Protein 4XLT (pdb70)

Structure (mmCIF, N/CA/C/O backbone):
data_4XLT
#
_entry.id   4XLT
#
_cell.length_a   62.945
_cell.length_b   62.945
_cell.length_c   69.486
_cell.angle_alpha   90.00
_cell.angle_beta   90.00
_cell.angle_gamma   120.00
#
_symmetry.space_group_name_H-M   'P 63'
#
loop_
_entity.id
_entity.type
_entity.pdbx_description
1 polymer 'Response regulator receiver protein'
2 water water
#
loop_
_atom_site.group_PDB
_atom_site.id
_atom_site.type_symbol
_atom_site.label_atom_id
_atom_site.label_alt_id
_atom_site.label_comp_id
_atom_site.label_asym_id
_atom_site.label_entity_id
_atom_site.label_seq_id
_atom_site.pdbx_PDB_ins_code
_atom_site.Cartn_x
_atom_site.Cartn_y
_atom_site.Cartn_z
_atom_site.occupancy
_atom_site.B_iso_or_equiv
_atom_site.auth_seq_id
_atom_site.auth_comp_id
_atom_site.auth_asym_id
_atom_site.auth_atom_id
_atom_site.pdbx_PDB_model_num
ATOM 1 N N . ALA A 1 3 ? 20.262 8.156 70.094 1.00 56.53 0 ALA A N 1
ATOM 2 C CA . ALA A 1 3 ? 19.010 8.748 69.639 1.00 54.48 0 ALA A CA 1
ATOM 3 C C . ALA A 1 3 ? 19.078 9.094 68.156 1.00 54.82 0 ALA A C 1
ATOM 4 O O . ALA A 1 3 ? 19.653 10.114 67.773 1.00 59.65 0 ALA A O 1
ATOM 14 N N . ASP A 1 5 ? 17.018 9.363 64.218 1.00 29.17 2 ASP A N 1
ATOM 15 C CA . ASP A 1 5 ? 15.822 9.381 63.393 1.00 28.47 2 ASP A CA 1
ATOM 16 C C . ASP A 1 5 ? 16.057 8.514 62.165 1.00 32.17 2 ASP A C 1
ATOM 17 O O . ASP A 1 5 ? 17.185 8.400 61.683 1.00 29.44 2 ASP A O 1
ATOM 22 N N . PHE A 1 6 ? 14.994 7.896 61.665 1.00 38.23 3 PHE A N 1
ATOM 23 C CA . PHE A 1 6 ? 15.094 7.094 60.456 1.00 24.82 3 PHE A CA 1
ATOM 24 C C . PHE A 1 6 ? 14.143 7.594 59.382 1.00 26.78 3 PHE A C 1
ATOM 25 O O . PHE A 1 6 ? 12.964 7.836 59.634 1.00 25.49 3 PHE A O 1
ATOM 33 N N . ILE A 1 7 ? 14.679 7.755 58.180 1.00 24.26 4 ILE A N 1
ATOM 34 C CA . ILE A 1 7 ? 13.887 8.156 57.032 1.00 21.09 4 ILE A CA 1
ATOM 35 C C . ILE A 1 7 ? 13.968 7.078 55.964 1.00 20.29 4 ILE A C 1
ATOM 36 O O . ILE A 1 7 ? 15.051 6.755 55.480 1.00 20.76 4 ILE A O 1
ATOM 41 N N . ILE A 1 8 ? 12.823 6.507 55.611 1.00 21.55 5 ILE A N 1
ATOM 42 C CA . ILE A 1 8 ? 12.782 5.490 54.571 1.00 21.00 5 ILE A CA 1
ATOM 43 C C . ILE A 1 8 ? 12.168 6.072 53.306 1.00 20.69 5 ILE A C 1
ATOM 44 O O . ILE A 1 8 ? 11.119 6.716 53.353 1.00 21.87 5 ILE A O 1
ATOM 49 N N . VAL A 1 9 ? 12.842 5.856 52.180 1.00 29.15 6 VAL A N 1
ATOM 50 C CA . VAL A 1 9 ? 12.372 6.327 50.882 1.00 19.51 6 VAL A CA 1
ATOM 51 C C . VAL A 1 9 ? 12.236 5.143 49.934 1.00 19.91 6 VAL A C 1
ATOM 52 O O . VAL A 1 9 ? 13.236 4.599 49.466 1.00 34.19 6 VAL A O 1
ATOM 56 N N . ASP A 1 10 ? 10.999 4.742 49.659 1.00 32.23 7 ASP A N 1
ATOM 57 C CA . ASP A 1 10 ? 10.737 3.561 48.840 1.00 29.22 7 ASP A CA 1
ATOM 58 C C . ASP A 1 10 ? 9.426 3.719 48.068 1.00 32.05 7 ASP A C 1
ATOM 59 O O . ASP A 1 10 ? 8.403 4.101 48.637 1.00 25.48 7 ASP A O 1
ATOM 64 N N . ASP A 1 11 ? 9.459 3.424 46.772 1.00 36.15 8 ASP A N 1
ATOM 65 C CA . ASP A 1 11 ? 8.265 3.535 45.938 1.00 48.54 8 ASP A CA 1
ATOM 66 C C . ASP A 1 11 ? 7.305 2.380 46.202 1.00 45.36 8 ASP A C 1
ATOM 67 O O . ASP A 1 11 ? 6.118 2.462 45.879 1.00 38.25 8 ASP A O 1
ATOM 72 N N . SER A 1 12 ? 7.826 1.301 46.781 1.00 42.29 9 SER A N 1
ATOM 73 C CA . SER A 1 12 ? 7.002 0.156 47.149 1.00 34.58 9 SER A CA 1
ATOM 74 C C . SER A 1 12 ? 6.334 0.388 48.497 1.00 31.31 9 SER A C 1
ATOM 75 O O . SER A 1 12 ? 7.000 0.438 49.532 1.00 29.16 9 SER A O 1
ATOM 78 N N . VAL A 1 13 ? 5.013 0.528 48.475 1.00 32.50 10 VAL A N 1
ATOM 79 C CA . VAL A 1 13 ? 4.251 0.820 49.680 1.00 33.80 10 VAL A CA 1
ATOM 80 C C . VAL A 1 13 ? 4.331 -0.338 50.669 1.00 34.39 10 VAL A C 1
ATOM 81 O O . VAL A 1 13 ? 4.436 -0.126 51.877 1.00 34.51 10 VAL A O 1
ATOM 85 N N . PHE A 1 14 ? 4.292 -1.562 50.152 1.00 35.06 11 PHE A N 1
ATOM 86 C CA . PHE A 1 14 ? 4.457 -2.747 50.987 1.00 35.82 11 PHE A CA 1
ATOM 87 C C . PHE A 1 14 ? 5.816 -2.747 51.688 1.00 33.80 11 PHE A C 1
ATOM 88 O O . PHE A 1 14 ? 5.889 -2.902 52.907 1.00 34.49 11 PHE A O 1
ATOM 96 N N . ASP A 1 15 ? 6.886 -2.563 50.918 1.00 31.65 12 ASP A N 1
ATOM 97 C CA . ASP A 1 15 ? 8.232 -2.538 51.488 1.00 39.74 12 ASP A CA 1
ATOM 98 C C . ASP A 1 15 ? 8.397 -1.384 52.472 1.00 39.04 12 ASP A C 1
ATOM 99 O O . ASP A 1 15 ? 9.054 -1.532 53.500 1.00 31.29 12 ASP A O 1
ATOM 104 N N . LEU A 1 16 ? 7.793 -0.242 52.154 1.00 29.10 13 LEU A N 1
ATOM 105 C CA . LEU A 1 16 ? 7.894 0.947 52.993 1.00 28.65 13 LEU A CA 1
ATOM 106 C C . LEU A 1 16 ? 7.368 0.700 54.406 1.00 30.60 13 LEU A C 1
ATOM 107 O O . LEU A 1 16 ? 8.083 0.906 55.387 1.00 30.24 13 LEU A O 1
ATOM 112 N N . PHE A 1 17 ? 6.120 0.252 54.502 1.00 32.98 14 PHE A N 1
ATOM 113 C CA . PHE A 1 17 ? 5.489 0.014 55.796 1.00 35.41 14 PHE A CA 1
ATOM 114 C C . PHE A 1 17 ? 6.094 -1.182 56.525 1.00 36.04 14 PHE A C 1
ATOM 115 O O . PHE A 1 17 ? 6.218 -1.168 57.749 1.00 37.36 14 PHE A O 1
ATOM 123 N N . THR A 1 18 ? 6.471 -2.211 55.770 1.00 35.44 15 THR A N 1
ATOM 124 C CA . THR A 1 18 ? 7.097 -3.394 56.352 1.00 36.23 15 THR A CA 1
ATOM 125 C C . THR A 1 18 ? 8.416 -3.038 57.028 1.00 34.85 15 THR A C 1
ATOM 126 O O . THR A 1 18 ? 8.672 -3.445 58.162 1.00 36.48 15 THR A O 1
ATOM 130 N N A GLN A 1 19 ? 9.244 -2.276 56.322 0.50 32.17 16 GLN A N 1
ATOM 131 N N B GLN A 1 19 ? 9.248 -2.274 56.332 0.50 32.17 16 GLN A N 1
ATOM 132 C CA A GLN A 1 19 ? 10.531 -1.840 56.850 0.50 30.82 16 GLN A CA 1
ATOM 133 C CA B GLN A 1 19 ? 10.541 -1.866 56.871 0.50 30.86 16 GLN A CA 1
ATOM 134 C C A GLN A 1 19 ? 10.341 -0.981 58.092 0.50 31.87 16 GLN A C 1
ATOM 135 C C B GLN A 1 19 ? 10.372 -0.946 58.080 0.50 31.78 16 GLN A C 1
ATOM 136 O O A GLN A 1 19 ? 11.065 -1.127 59.079 0.50 32.62 16 GLN A O 1
ATOM 137 O O B GLN A 1 19 ? 11.142 -1.023 59.039 0.50 32.37 16 GLN A O 1
ATOM 148 N N . GLU A 1 20 ? 9.357 -0.088 58.032 1.00 32.24 17 GLU A N 1
ATOM 149 C CA . GLU A 1 20 ? 9.030 0.781 59.158 1.00 33.62 17 GLU A CA 1
ATOM 150 C C . GLU A 1 20 ? 8.678 -0.050 60.383 1.00 36.76 17 GLU A C 1
ATOM 151 O O . GLU A 1 20 ? 9.115 0.243 61.495 1.00 38.37 17 GLU A O 1
ATOM 157 N N . LYS A 1 21 ? 7.891 -1.096 60.153 1.00 38.39 18 LYS A N 1
ATOM 158 C CA . LYS A 1 21 ? 7.465 -2.015 61.200 1.00 48.59 18 LYS A CA 1
ATOM 159 C C . LYS A 1 21 ? 8.656 -2.679 61.887 1.00 43.01 18 LYS A C 1
ATOM 160 O O . LYS A 1 21 ? 8.730 -2.715 63.114 1.00 49.41 18 LYS A O 1
ATOM 166 N N . LEU A 1 22 ? 9.588 -3.194 61.090 1.00 39.94 19 LEU A N 1
ATOM 167 C CA . LEU A 1 22 ? 10.750 -3.903 61.623 1.00 40.50 19 LEU A CA 1
ATOM 168 C C . LEU A 1 22 ? 11.662 -2.991 62.442 1.00 40.12 19 LEU A C 1
ATOM 169 O O . LEU A 1 22 ? 12.143 -3.380 63.505 1.00 47.13 19 LEU A O 1
ATOM 174 N N . LEU A 1 23 ? 11.899 -1.781 61.942 1.00 37.48 20 LEU A N 1
ATOM 175 C CA . LEU A 1 23 ? 12.744 -0.817 62.640 1.00 44.18 20 LEU A CA 1
ATOM 176 C C . LEU A 1 23 ? 12.141 -0.415 63.984 1.00 40.11 20 LEU A C 1
ATOM 177 O O . LEU A 1 23 ? 12.857 -0.242 64.971 1.00 41.54 20 LEU A O 1
ATOM 182 N N . LEU A 1 24 ? 10.821 -0.267 64.015 1.00 41.46 21 LEU A N 1
ATOM 183 C CA . LEU A 1 24 ? 10.121 0.043 65.255 1.00 53.20 21 LEU A CA 1
ATOM 184 C C . LEU A 1 24 ? 10.108 -1.163 66.186 1.00 53.73 21 LEU A C 1
ATOM 185 O O . LEU A 1 24 ? 10.143 -1.012 67.407 1.00 51.61 21 LEU A O 1
ATOM 190 N N . LYS A 1 25 ? 10.061 -2.358 65.601 1.00 57.75 22 LYS A N 1
ATOM 191 C CA . LYS A 1 25 ? 10.019 -3.598 66.371 1.00 66.15 22 LYS A CA 1
ATOM 192 C C . LYS A 1 25 ? 11.291 -3.784 67.190 1.00 62.68 22 LYS A C 1
ATOM 193 O O . LYS A 1 25 ? 11.261 -4.359 68.279 1.00 66.82 22 LYS A O 1
ATOM 195 N N . SER A 1 26 ? 12.408 -3.299 66.659 1.00 49.94 23 SER A N 1
ATOM 196 C CA . SER A 1 26 ? 13.663 -3.309 67.398 1.00 50.97 23 SER A CA 1
ATOM 197 C C . SER A 1 26 ? 13.820 -2.005 68.172 1.00 62.48 23 SER A C 1
ATOM 198 O O . SER A 1 26 ? 13.084 -1.04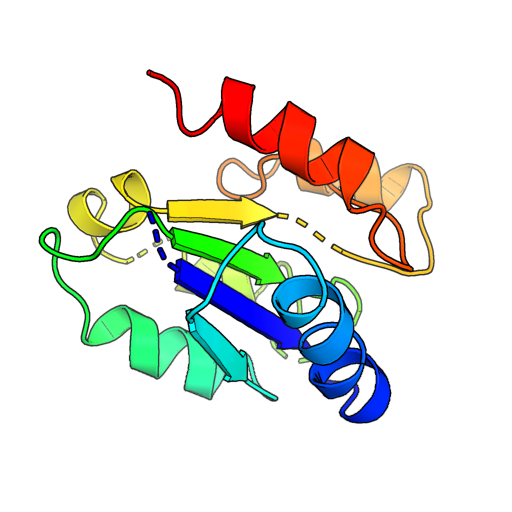4 67.942 1.00 54.87 23 SER A O 1
ATOM 201 N N . GLY A 1 27 ? 14.779 -1.973 69.090 1.00 62.58 24 GLY A N 1
ATOM 202 C CA . GLY A 1 27 ? 15.054 -0.769 69.852 1.00 73.00 24 GLY A CA 1
ATOM 203 C C . GLY A 1 27 ? 16.030 0.138 69.126 1.00 72.17 24 GLY A C 1
ATOM 204 O O . GLY A 1 27 ? 16.698 0.971 69.738 1.00 77.31 24 GLY A O 1
ATOM 205 N N . LEU A 1 28 ? 16.106 -0.025 67.811 1.00 65.59 25 LEU A N 1
ATOM 206 C CA . LEU A 1 28 ? 17.060 0.714 66.999 1.00 60.96 25 LEU A CA 1
ATOM 207 C C . LEU A 1 28 ? 16.647 2.174 66.843 1.00 59.33 25 LEU A C 1
ATOM 208 O O . LEU A 1 28 ? 17.495 3.058 66.716 1.00 61.31 25 LEU A O 1
ATOM 213 N N . THR A 1 29 ? 15.340 2.419 66.854 1.00 58.63 26 THR A N 1
ATOM 214 C CA . THR A 1 29 ? 14.808 3.771 66.722 1.00 40.36 26 THR A CA 1
ATOM 215 C C . THR A 1 29 ? 13.360 3.837 67.184 1.00 42.85 26 THR A C 1
ATOM 216 O O . THR A 1 29 ? 12.690 2.812 67.304 1.00 45.26 26 THR A O 1
ATOM 220 N N . THR A 1 30 ? 12.882 5.049 67.436 1.00 45.88 27 THR A N 1
ATOM 221 C CA . THR A 1 30 ? 11.505 5.254 67.867 1.00 57.54 27 THR A CA 1
ATOM 222 C C . THR A 1 30 ? 10.784 6.236 66.950 1.00 59.68 27 THR A C 1
ATOM 223 O O . THR A 1 30 ? 9.575 6.434 67.064 1.00 64.85 27 THR A O 1
ATOM 227 N N . SER A 1 31 ? 11.532 6.848 66.037 1.00 55.33 28 SER A N 1
ATOM 228 C CA . SER A 1 31 ? 10.957 7.819 65.113 1.00 55.16 28 SER A CA 1
ATOM 229 C C . SER A 1 31 ? 11.274 7.468 63.663 1.00 47.54 28 SER A C 1
ATOM 230 O O . SER A 1 31 ? 12.368 7.746 63.167 1.00 41.82 28 SER A O 1
ATOM 233 N N . VAL A 1 32 ? 10.307 6.857 62.987 1.00 49.48 29 VAL A N 1
ATOM 234 C CA . VAL A 1 32 ? 10.471 6.494 61.586 1.00 41.23 29 VAL A CA 1
ATOM 235 C C . VAL A 1 32 ? 9.576 7.338 60.687 1.00 31.79 29 VAL A C 1
ATOM 236 O O . VAL A 1 32 ? 8.353 7.323 60.815 1.00 38.34 29 VAL A O 1
ATOM 240 N N . ARG A 1 33 ? 10.202 8.075 59.778 1.00 29.26 30 ARG A N 1
ATOM 241 C CA . ARG A 1 33 ? 9.481 8.861 58.790 1.00 28.85 30 ARG A CA 1
ATOM 242 C C . ARG A 1 33 ? 9.518 8.122 57.454 1.00 27.28 30 ARG A C 1
ATOM 243 O O . ARG A 1 33 ? 10.571 7.641 57.039 1.00 31.91 30 ARG A O 1
ATOM 251 N N . THR A 1 34 ? 8.373 8.014 56.787 1.00 28.42 31 THR A N 1
ATOM 252 C CA . THR A 1 34 ? 8.302 7.258 55.537 1.00 36.60 31 THR A CA 1
ATOM 253 C C . THR A 1 34 ? 7.888 8.117 54.348 1.00 27.19 31 THR A C 1
ATOM 254 O O . THR A 1 34 ? 6.948 8.907 54.435 1.00 33.08 31 THR A O 1
ATOM 258 N N . PHE A 1 35 ? 8.589 7.948 53.232 1.00 25.38 32 PHE A N 1
ATOM 259 C CA . PHE A 1 35 ? 8.270 8.686 52.017 1.00 38.72 32 PHE A CA 1
ATOM 260 C C . PHE A 1 35 ? 8.115 7.756 50.822 1.00 25.43 32 PHE A C 1
ATOM 261 O O . PHE A 1 35 ? 8.946 6.877 50.589 1.00 24.10 32 PHE A O 1
ATOM 269 N N . ASN A 1 36 ? 7.046 7.972 50.065 1.00 27.24 33 ASN A N 1
ATOM 270 C CA . ASN A 1 36 ? 6.724 7.147 48.911 1.00 38.35 33 ASN A CA 1
ATOM 271 C C . ASN A 1 36 ? 7.328 7.720 47.631 1.00 37.09 33 ASN A C 1
ATOM 272 O O . ASN A 1 36 ? 7.283 7.091 46.573 1.00 27.61 33 ASN A O 1
ATOM 277 N N . SER A 1 37 ? 7.894 8.919 47.737 1.00 31.66 34 SER A N 1
ATOM 278 C CA . SER A 1 37 ? 8.492 9.591 46.587 1.00 33.51 34 SER A CA 1
ATOM 279 C C . SER A 1 37 ? 9.736 10.386 46.973 1.00 33.87 34 SER A C 1
ATOM 280 O O . SER A 1 37 ? 9.813 10.953 48.065 1.00 32.90 34 SER A O 1
ATOM 283 N N . ALA A 1 38 ? 10.702 10.423 46.061 1.00 28.81 35 ALA A N 1
ATOM 284 C CA . ALA A 1 38 ? 11.935 11.172 46.262 1.00 27.50 35 ALA A CA 1
ATOM 285 C C . ALA A 1 38 ? 11.663 12.660 46.454 1.00 28.82 35 ALA A C 1
ATOM 286 O O . ALA A 1 38 ? 12.322 13.318 47.257 1.00 36.27 35 ALA A O 1
ATOM 288 N N . GLN A 1 39 ? 10.693 13.183 45.712 1.00 30.00 36 GLN A N 1
ATOM 289 C CA . GLN A 1 39 ? 10.333 14.594 45.799 1.00 33.00 36 GLN A CA 1
ATOM 290 C C . GLN A 1 39 ? 9.913 14.972 47.216 1.00 25.10 36 GLN A C 1
ATOM 291 O O . GLN A 1 39 ? 10.436 15.926 47.794 1.00 31.19 36 GLN A O 1
ATOM 297 N N . ALA A 1 40 ? 8.973 14.213 47.771 1.00 28.59 37 ALA A N 1
ATOM 298 C CA . ALA A 1 40 ? 8.487 14.453 49.125 1.00 32.52 37 ALA A CA 1
ATOM 299 C C . ALA A 1 40 ? 9.601 14.279 50.156 1.00 27.16 37 ALA A C 1
ATOM 300 O O . ALA A 1 40 ? 9.650 14.992 51.156 1.00 24.57 37 ALA A O 1
ATOM 302 N N . ALA A 1 41 ? 10.491 13.324 49.908 1.00 22.49 38 ALA A N 1
ATOM 303 C CA . ALA A 1 41 ? 11.652 13.120 50.764 1.00 20.61 38 ALA A CA 1
ATOM 304 C C . ALA A 1 41 ? 12.594 14.323 50.695 1.00 23.05 38 ALA A C 1
ATOM 305 O O . ALA A 1 41 ? 13.058 14.825 51.720 1.00 19.27 38 ALA A O 1
ATOM 307 N N . ILE A 1 42 ? 12.869 14.782 49.479 1.00 19.60 39 ILE A N 1
ATOM 308 C CA . ILE A 1 42 ? 13.743 15.932 49.280 1.00 23.30 39 ILE A CA 1
ATOM 309 C C . ILE A 1 42 ? 13.128 17.194 49.884 1.00 25.94 39 ILE A C 1
ATOM 310 O O . ILE A 1 42 ? 13.821 17.977 50.537 1.00 24.01 39 ILE A O 1
ATOM 315 N N . ASP A 1 43 ? 11.825 17.375 49.671 1.00 28.68 40 ASP A N 1
ATOM 316 C CA . ASP A 1 43 ? 11.096 18.512 50.2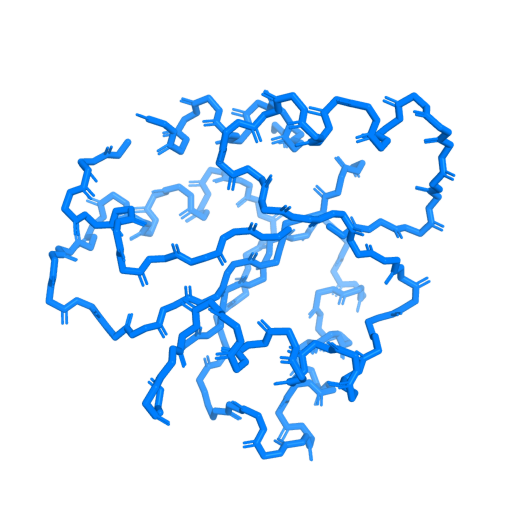30 1.00 28.94 40 ASP A CA 1
ATOM 317 C C . ASP A 1 43 ? 11.237 18.586 51.747 1.00 25.92 40 ASP A C 1
ATOM 318 O O . ASP A 1 43 ? 11.481 19.656 52.300 1.00 25.34 40 ASP A O 1
ATOM 323 N N . HIS A 1 44 ? 11.079 17.447 52.414 1.00 23.68 41 HIS A N 1
ATOM 324 C CA . HIS A 1 44 ? 11.227 17.394 53.864 1.00 23.95 41 HIS A CA 1
ATOM 325 C C . HIS A 1 44 ? 12.645 17.755 54.302 1.00 31.28 41 HIS A C 1
ATOM 326 O O . HIS A 1 44 ? 12.837 18.471 55.287 1.00 35.84 41 HIS A O 1
ATOM 333 N N . LEU A 1 45 ? 13.636 17.263 53.567 1.00 28.73 42 LEU A N 1
ATOM 334 C CA . LEU A 1 45 ? 15.032 17.527 53.902 1.00 27.81 42 LEU A CA 1
ATOM 335 C C . LEU A 1 45 ? 15.396 19.000 53.714 1.00 18.76 42 LEU A C 1
ATOM 336 O O . LEU A 1 45 ? 16.203 19.546 54.460 1.00 19.16 42 LEU A O 1
ATOM 341 N N . ARG A 1 46 ? 14.788 19.646 52.725 1.00 19.69 43 ARG A N 1
ATOM 342 C CA . ARG A 1 46 ? 15.083 21.047 52.441 1.00 22.66 43 ARG A CA 1
ATOM 343 C C . ARG A 1 46 ? 14.569 21.979 53.534 1.00 21.97 43 ARG A C 1
ATOM 344 O O . ARG A 1 46 ? 14.961 23.145 53.596 1.00 36.01 43 ARG A O 1
ATOM 352 N N . SER A 1 47 ? 13.695 21.468 54.394 1.00 23.09 44 SER A N 1
ATOM 353 C CA . SER A 1 47 ? 13.149 22.272 55.480 1.00 29.06 44 SER A CA 1
ATOM 354 C C . SER A 1 47 ? 13.913 22.048 56.784 1.00 24.62 44 SER A C 1
ATOM 355 O O . SER A 1 47 ? 13.608 22.663 57.805 1.00 26.43 44 SER A O 1
ATOM 358 N N . GLN A 1 48 ? 14.914 21.172 56.744 1.00 22.50 45 GLN A N 1
ATOM 359 C CA . GLN A 1 48 ? 15.687 20.847 57.938 1.00 22.29 45 GLN A CA 1
ATOM 360 C C . GLN A 1 48 ? 16.918 21.736 58.076 1.00 21.54 45 GLN A C 1
ATOM 361 O O . GLN A 1 48 ? 17.440 22.251 57.089 1.00 27.16 45 GLN A O 1
ATOM 367 N N . GLY A 1 49 ? 17.374 21.909 59.312 1.00 22.44 46 GLY A N 1
ATOM 368 C CA . GLY A 1 49 ? 18.591 22.647 59.588 1.00 21.97 46 GLY A CA 1
ATOM 369 C C . GLY A 1 49 ? 19.651 21.722 60.152 1.00 31.01 46 GLY A C 1
ATOM 370 O O . GLY A 1 49 ? 19.483 20.504 60.153 1.00 33.84 46 GLY A O 1
ATOM 371 N N . ALA A 1 50 ? 20.743 22.299 60.640 1.00 31.10 47 ALA A N 1
ATOM 372 C CA . ALA A 1 50 ? 21.824 21.514 61.226 1.00 29.30 47 ALA A CA 1
ATOM 373 C C . ALA A 1 50 ? 21.517 21.135 62.672 1.00 28.31 47 ALA A C 1
ATOM 374 O O . ALA A 1 50 ? 22.375 20.605 63.378 1.00 28.89 47 ALA A O 1
ATOM 376 N N . ASP A 1 51 ? 20.292 21.411 63.108 1.00 27.45 48 ASP A N 1
ATOM 377 C CA . ASP A 1 51 ? 19.878 21.113 64.474 1.00 31.84 48 ASP A CA 1
ATOM 378 C C . ASP A 1 51 ? 19.140 19.779 64.558 1.00 32.23 48 ASP A C 1
ATOM 379 O O . ASP A 1 51 ? 18.668 19.390 65.626 1.00 39.23 48 ASP A O 1
ATOM 384 N N . ILE A 1 52 ? 19.044 19.083 63.430 1.00 30.91 49 ILE A N 1
ATOM 385 C CA . ILE A 1 52 ? 18.348 17.802 63.384 1.00 29.49 49 ILE A CA 1
ATOM 386 C C . ILE A 1 52 ? 19.171 16.705 64.052 1.00 29.69 49 ILE A C 1
ATOM 387 O O . ILE A 1 52 ? 20.402 16.757 64.042 1.00 28.43 49 ILE A O 1
ATOM 392 N N . PRO A 1 53 ? 18.489 15.712 64.648 1.00 35.38 50 PRO A N 1
ATOM 393 C CA . PRO A 1 53 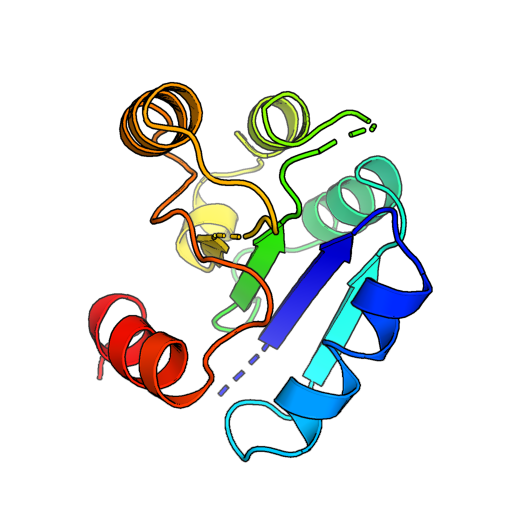? 19.162 14.568 65.275 1.00 28.56 50 PRO A CA 1
ATOM 394 C C . PRO A 1 53 ? 19.967 13.744 64.279 1.00 33.56 50 PRO A C 1
ATOM 395 O O . PRO A 1 53 ? 19.831 13.936 63.069 1.00 23.76 50 PRO A O 1
ATOM 399 N N . ASP A 1 54 ? 20.801 12.843 64.794 1.00 27.19 51 ASP A N 1
ATOM 400 C CA . ASP A 1 54 ? 21.467 11.849 63.964 1.00 23.76 51 ASP A CA 1
ATOM 401 C C . ASP A 1 54 ? 20.423 11.121 63.135 1.00 25.33 51 ASP A C 1
ATOM 402 O O . ASP A 1 54 ? 19.532 10.473 63.678 1.00 27.65 51 ASP A O 1
ATOM 407 N N . THR A 1 55 ? 20.524 11.243 61.817 1.00 25.19 52 THR A N 1
ATOM 408 C CA . THR A 1 55 ? 19.487 10.730 60.936 1.00 12.24 52 THR A CA 1
ATOM 409 C C . THR A 1 55 ? 20.022 9.694 59.956 1.00 20.20 52 THR A C 1
ATOM 410 O O . THR A 1 55 ? 21.021 9.920 59.275 1.00 18.13 52 THR A O 1
ATOM 414 N N . VAL A 1 56 ? 19.349 8.551 59.900 1.00 22.64 53 VAL A N 1
ATOM 415 C CA . VAL A 1 56 ? 19.661 7.520 58.925 1.00 19.18 53 VAL A CA 1
ATOM 416 C C . VAL A 1 56 ? 18.618 7.533 57.808 1.00 13.77 53 VAL A C 1
ATOM 417 O O . VAL A 1 56 ? 17.418 7.531 58.073 1.00 16.60 53 VAL A O 1
ATOM 421 N N . ILE A 1 57 ? 19.078 7.556 56.562 1.00 14.13 54 ILE A N 1
ATOM 422 C CA . ILE A 1 57 ? 18.173 7.50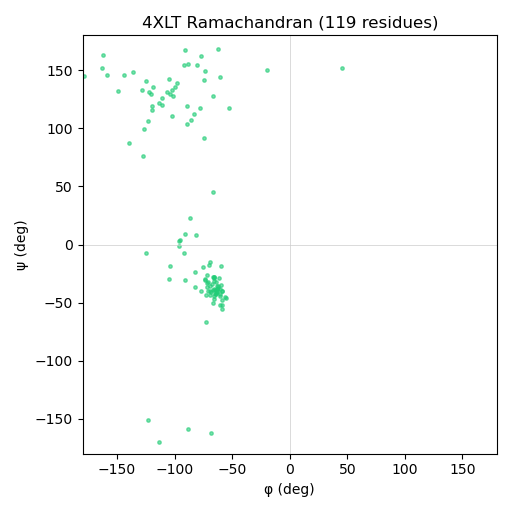5 55.422 1.00 17.37 54 ILE A CA 1
ATOM 423 C C . ILE A 1 57 ? 18.343 6.205 54.643 1.00 20.44 54 ILE A C 1
ATOM 424 O O . ILE A 1 57 ? 19.432 5.896 54.161 1.00 16.12 54 ILE A O 1
ATOM 429 N N . LEU A 1 58 ? 17.257 5.447 54.530 1.00 15.57 55 LEU A N 1
ATOM 430 C CA . LEU A 1 58 ? 17.254 4.218 53.748 1.00 17.19 55 LEU A CA 1
ATOM 431 C C . LEU A 1 58 ? 16.580 4.469 52.406 1.00 19.60 55 LEU A C 1
ATOM 432 O O . LEU A 1 58 ? 15.373 4.695 52.333 1.00 21.67 55 LEU A O 1
ATOM 437 N N . LEU A 1 59 ? 17.376 4.436 51.346 1.00 19.86 56 LEU A N 1
ATOM 438 C CA . LEU A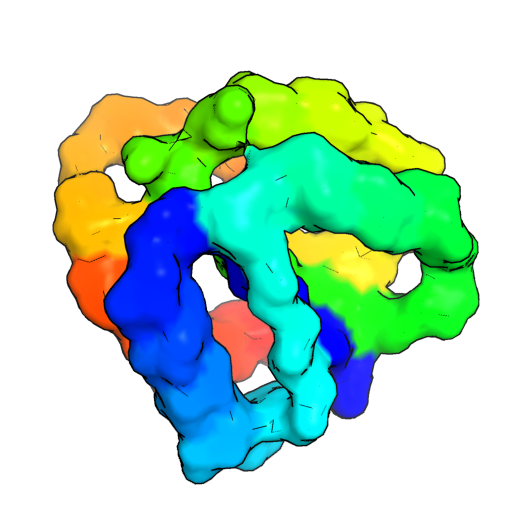 1 59 ? 16.901 4.787 50.018 1.00 22.70 56 LEU A CA 1
ATOM 439 C C . LEU A 1 59 ? 16.853 3.566 49.107 1.00 25.64 56 LEU A C 1
ATOM 440 O O . LEU A 1 59 ? 17.846 2.854 48.958 1.00 24.89 56 LEU A O 1
ATOM 445 N N . ASP A 1 60 ? 15.696 3.317 48.502 1.00 29.42 57 ASP A N 1
ATOM 446 C CA . ASP A 1 60 ? 15.562 2.179 47.603 1.00 33.05 57 ASP A CA 1
ATOM 447 C C . ASP A 1 60 ? 16.253 2.454 46.273 1.00 38.49 57 ASP A C 1
ATOM 448 O O . ASP A 1 60 ? 16.210 3.570 45.756 1.00 44.57 57 ASP A O 1
ATOM 453 N N . LEU A 1 61 ? 16.890 1.423 45.727 1.00 39.58 58 LEU A N 1
ATOM 454 C CA . LEU A 1 61 ? 17.632 1.538 44.476 1.00 45.21 58 LEU A CA 1
ATOM 455 C C . LEU A 1 61 ? 16.719 1.663 43.253 1.00 52.60 58 LEU A C 1
ATOM 456 O O . LEU A 1 61 ? 16.692 2.702 42.594 1.00 50.86 58 LEU A O 1
ATOM 461 N N . GLN A 1 62 ? 15.979 0.601 42.947 1.00 59.91 59 GLN A N 1
ATOM 462 C CA . GLN A 1 62 ? 15.087 0.603 41.788 1.00 70.64 59 GLN A CA 1
ATOM 463 C C . GLN A 1 62 ? 13.838 1.437 42.050 1.00 73.59 59 GLN A C 1
ATOM 464 O O . GLN A 1 62 ? 12.784 0.904 42.402 1.00 67.29 59 GLN A O 1
ATOM 478 N N . ILE A 1 66 ? 11.873 9.999 40.532 1.00 82.61 63 ILE A N 1
ATOM 479 C CA . ILE A 1 66 ? 13.319 9.848 40.426 1.00 76.67 63 ILE A CA 1
ATOM 480 C C . ILE A 1 66 ? 13.788 8.573 41.120 1.00 77.09 63 ILE A C 1
ATOM 481 O O . ILE A 1 66 ? 13.176 8.123 42.088 1.00 63.75 63 ILE A O 1
ATOM 483 N N . ASN A 1 67 ? 14.874 7.995 40.614 1.00 91.92 64 ASN A N 1
ATOM 484 C CA . ASN A 1 67 ? 15.447 6.783 41.194 1.00 90.13 64 ASN A CA 1
ATOM 485 C C . ASN A 1 67 ? 16.451 7.103 42.299 1.00 82.93 64 ASN A C 1
ATOM 486 O O . ASN A 1 67 ? 16.424 8.189 42.878 1.00 84.89 64 ASN A O 1
ATOM 488 N N . GLY A 1 68 ? 17.336 6.154 42.584 1.00 84.18 65 GLY A N 1
ATOM 489 C CA . GLY A 1 68 ? 18.328 6.328 43.631 1.00 76.17 65 GLY A CA 1
ATOM 490 C C . GLY A 1 68 ? 19.439 7.297 43.268 1.00 81.66 65 GLY A C 1
ATOM 491 O O . GLY A 1 68 ? 19.839 8.131 44.083 1.00 53.39 65 GLY A O 1
ATOM 492 N N . PHE A 1 69 ? 19.938 7.192 42.041 1.00 115.58 66 PHE A N 1
ATOM 493 C CA . PHE A 1 69 ? 21.063 8.014 41.605 1.00 117.10 66 PHE A CA 1
ATOM 494 C C . PHE A 1 69 ? 20.599 9.320 40.965 1.00 108.89 66 PHE A C 1
ATOM 495 O O . PHE A 1 69 ? 21.397 10.059 40.387 1.00 114.66 66 PHE A O 1
ATOM 503 N N . GLU A 1 70 ? 19.302 9.592 41.066 1.00 88.15 67 GLU A N 1
ATOM 504 C CA . GLU A 1 70 ? 18.774 10.916 40.766 1.00 64.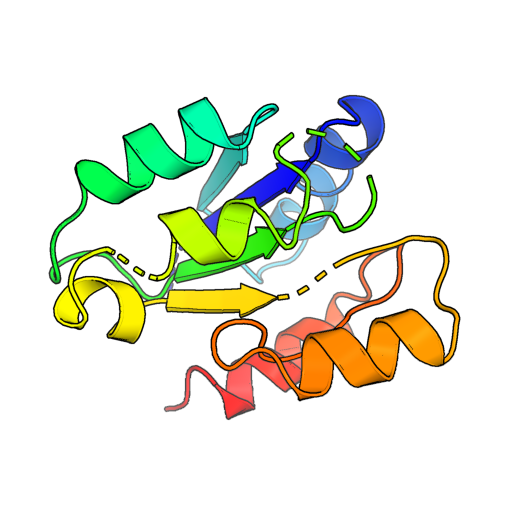70 67 GLU A CA 1
ATOM 505 C C . GLU A 1 70 ? 18.444 11.608 42.081 1.00 47.01 67 GLU A C 1
ATOM 506 O O . GLU A 1 70 ? 18.517 12.832 42.191 1.00 46.28 67 GLU A O 1
ATOM 512 N N . PHE A 1 71 ? 18.085 10.807 43.080 1.00 40.21 68 PHE A N 1
ATOM 513 C CA . PHE A 1 71 ? 17.822 11.319 44.418 1.00 33.29 68 PHE A CA 1
ATOM 514 C C . PHE A 1 71 ? 19.086 11.919 45.020 1.00 29.85 68 PHE A C 1
ATOM 515 O O . PHE A 1 71 ? 19.038 12.964 45.666 1.00 24.02 68 PHE A O 1
ATOM 523 N N . THR A 1 72 ? 20.214 11.246 44.813 1.00 32.97 69 THR A N 1
ATOM 524 C CA . THR A 1 72 ? 21.483 11.693 45.374 1.00 34.88 69 THR A CA 1
ATOM 525 C C . THR A 1 72 ? 21.927 13.017 44.770 1.00 23.31 69 THR A C 1
ATOM 526 O O . THR A 1 72 ? 22.615 13.801 45.421 1.00 26.47 69 THR A O 1
ATOM 530 N N . GLU A 1 73 ? 21.531 13.264 43.526 1.00 26.96 70 GLU A N 1
ATOM 531 C CA . GLU A 1 73 ? 21.873 14.515 42.862 1.00 30.33 70 GLU A CA 1
ATOM 532 C C . GLU A 1 73 ? 21.183 15.686 43.551 1.00 31.11 70 GLU A C 1
ATOM 533 O O . GLU A 1 73 ? 21.798 16.725 43.791 1.00 33.88 70 GLU A O 1
ATOM 539 N N . HIS A 1 74 ? 19.905 15.508 43.869 1.00 23.75 71 HIS A N 1
ATOM 540 C CA . HIS A 1 74 ? 19.166 16.510 44.626 1.00 20.96 71 HIS A CA 1
ATOM 541 C C . HIS A 1 74 ? 19.636 16.553 46.072 1.00 17.15 71 HIS A C 1
ATOM 542 O O . HIS A 1 74 ? 19.634 17.609 46.700 1.00 24.59 71 HIS A O 1
ATOM 549 N N . TYR A 1 75 ? 20.044 15.398 46.590 1.00 16.17 72 TYR A N 1
ATOM 550 C CA . TYR A 1 75 ? 20.553 15.299 47.951 1.00 13.68 72 TYR A CA 1
ATOM 551 C C . TYR A 1 75 ? 21.869 16.062 48.104 1.00 21.19 72 TYR A C 1
ATOM 552 O O . TYR A 1 75 ? 22.111 16.702 49.129 1.00 12.64 72 TYR A O 1
ATOM 561 N N . GLY A 1 76 ? 22.713 15.995 47.078 1.00 16.12 73 GLY A N 1
ATOM 562 C CA . GLY A 1 76 ? 23.992 16.681 47.090 1.00 17.38 73 GLY A CA 1
ATOM 563 C C . GLY A 1 76 ? 23.843 18.191 47.071 1.00 24.22 73 GLY A C 1
ATOM 564 O O . GLY A 1 76 ? 24.803 18.920 47.324 1.00 19.32 73 GLY A O 1
ATOM 573 N N . LEU A 1 78 ? 21.655 19.768 49.045 1.00 14.67 75 LEU A N 1
ATOM 574 C CA . LEU A 1 78 ? 21.412 20.176 50.426 1.00 24.89 75 LEU A CA 1
ATOM 575 C C . LEU A 1 78 ? 22.674 20.783 51.035 1.00 19.79 75 LEU A C 1
ATOM 576 O O . LEU A 1 78 ? 23.783 20.442 50.626 1.00 23.79 75 LEU A O 1
ATOM 581 N N . PRO A 1 79 ? 22.509 21.696 52.006 1.00 13.62 76 PRO A N 1
ATOM 582 C CA . PRO A 1 79 ? 23.673 22.300 52.664 1.00 14.61 76 PRO A CA 1
ATOM 583 C C . PRO A 1 79 ? 24.520 21.243 53.353 1.00 12.96 76 PRO A C 1
ATOM 584 O O . PRO A 1 79 ? 23.972 20.280 53.882 1.00 23.21 76 PRO A O 1
ATOM 588 N N . GLU A 1 80 ? 25.837 21.415 53.338 1.00 17.48 77 GLU A N 1
ATOM 589 C CA . GLU A 1 80 ? 26.741 20.429 53.915 1.00 15.59 77 GLU A CA 1
ATOM 590 C C . GLU A 1 80 ? 26.495 20.247 55.414 1.00 23.12 77 GLU A C 1
ATOM 591 O O . GLU A 1 80 ? 26.709 19.165 55.961 1.00 24.69 77 GLU A O 1
ATOM 597 N N . ALA A 1 81 ? 26.024 21.302 56.068 1.00 17.57 78 ALA A N 1
ATOM 598 C CA . ALA A 1 81 ? 25.779 21.265 57.503 1.00 18.37 78 ALA A CA 1
ATOM 599 C C . ALA A 1 81 ? 24.656 20.299 57.883 1.00 21.90 78 ALA A C 1
ATOM 600 O O . ALA A 1 81 ? 24.646 19.766 58.993 1.00 27.01 78 ALA A O 1
ATOM 602 N N . VAL A 1 82 ? 23.711 20.067 56.977 1.00 17.26 79 VAL A N 1
ATOM 603 C CA . VAL A 1 82 ? 22.635 19.130 57.276 1.00 16.91 79 VAL A CA 1
ATOM 604 C C . VAL A 1 82 ? 23.022 17.718 56.822 1.00 14.67 79 VAL A C 1
ATOM 605 O O . VAL A 1 82 ? 22.628 16.732 57.443 1.00 23.97 79 VAL A O 1
ATOM 609 N N . ARG A 1 83 ? 23.825 17.628 55.765 1.00 16.02 80 ARG A N 1
ATOM 610 C CA . ARG A 1 83 ? 24.310 16.339 55.277 1.00 12.17 80 ARG A CA 1
ATOM 611 C C . ARG A 1 83 ? 25.245 15.682 56.285 1.00 11.37 80 ARG A C 1
ATOM 612 O O . ARG A 1 83 ? 25.340 14.459 56.346 1.00 21.30 80 ARG A O 1
ATOM 620 N N . ALA A 1 84 ? 25.925 16.502 57.080 1.00 12.21 81 ALA A N 1
ATOM 621 C CA . ALA A 1 84 ? 26.858 16.002 58.083 1.00 12.37 81 ALA A CA 1
ATOM 622 C C . ALA A 1 84 ? 26.131 15.304 59.233 1.00 16.80 81 ALA A C 1
ATOM 623 O O . ALA A 1 84 ? 26.738 14.548 59.992 1.00 24.33 81 ALA A O 1
ATOM 625 N N . ARG A 1 85 ? 24.832 15.562 59.352 1.00 13.64 82 ARG A N 1
ATOM 626 C CA . ARG A 1 85 ? 24.014 14.973 60.409 1.00 17.82 82 ARG A CA 1
ATOM 627 C C . ARG A 1 85 ? 23.314 13.716 59.912 1.00 27.05 82 ARG A C 1
ATOM 628 O O . ARG A 1 85 ? 22.518 13.107 60.630 1.00 21.00 82 ARG A O 1
ATOM 636 N N . ILE A 1 86 ? 23.618 13.336 58.675 1.00 12.31 83 ILE A N 1
ATOM 637 C CA . ILE A 1 86 ? 22.906 12.259 58.003 1.00 11.86 83 ILE A CA 1
ATOM 638 C C . ILE A 1 86 ? 23.858 11.173 57.503 1.00 12.96 83 ILE A C 1
ATOM 639 O O . ILE A 1 86 ? 24.964 11.465 57.047 1.00 17.00 83 ILE A O 1
ATOM 644 N N . ARG A 1 87 ? 23.428 9.920 57.626 1.00 14.47 84 ARG A N 1
ATOM 645 C CA . ARG A 1 87 ? 24.109 8.793 57.000 1.00 10.92 84 ARG A CA 1
ATOM 646 C C . ARG A 1 87 ? 23.144 8.111 56.037 1.00 11.18 84 ARG A C 1
ATOM 647 O O . ARG A 1 87 ? 22.121 7.568 56.453 1.00 18.43 84 ARG A O 1
ATOM 655 N N . LEU A 1 88 ? 23.472 8.148 54.750 1.00 18.27 85 LEU A N 1
ATOM 656 C CA . LEU A 1 88 ? 22.575 7.667 53.704 1.00 14.76 85 LEU A CA 1
ATOM 657 C C . LEU A 1 88 ? 22.974 6.276 53.203 1.00 19.92 85 LEU A C 1
ATOM 658 O O . LEU A 1 88 ? 24.129 6.039 52.845 1.00 12.72 85 LEU A O 1
ATOM 663 N N . PHE A 1 89 ? 22.013 5.357 53.189 1.00 26.16 86 PHE A N 1
ATOM 664 C CA . PHE A 1 89 ? 22.264 3.992 52.735 1.00 14.98 86 PHE A CA 1
ATOM 665 C C . PHE A 1 89 ? 21.329 3.603 51.599 1.00 20.56 86 PHE A C 1
ATOM 666 O O . PHE A 1 89 ? 20.157 3.980 51.583 1.00 17.72 86 PHE A O 1
ATOM 682 N N . ILE A 1 91 ? 19.295 0.669 49.590 1.00 24.50 88 ILE A N 1
ATOM 683 C CA . ILE A 1 91 ? 18.744 -0.662 49.828 1.00 27.15 88 ILE A CA 1
ATOM 684 C C . ILE A 1 91 ? 18.105 -1.221 48.563 1.00 39.84 88 ILE A C 1
ATOM 685 O O . ILE A 1 91 ? 17.525 -0.479 47.769 1.00 39.54 88 ILE A O 1
ATOM 690 N N . SER A 1 92 ? 18.222 -2.531 48.376 1.00 44.73 89 SER A N 1
ATOM 691 C CA . SER A 1 92 ? 17.682 -3.176 47.184 1.00 57.01 89 SER A CA 1
ATOM 692 C C . SER A 1 92 ? 17.546 -4.685 47.357 1.00 63.81 89 SER A C 1
ATOM 693 O O . SER A 1 92 ? 18.293 -5.304 48.118 1.00 54.27 89 SER A O 1
ATOM 696 N N . SER A 1 93 ? 16.587 -5.268 46.643 1.00 73.62 90 SER A N 1
ATOM 697 C CA . SER A 1 93 ? 16.390 -6.713 46.646 1.00 87.00 90 SER A CA 1
ATOM 698 C C . SER A 1 93 ? 17.358 -7.390 45.681 1.00 90.87 90 SER A C 1
ATOM 699 O O . SER A 1 93 ? 17.858 -8.482 45.952 1.00 91.02 90 SER A O 1
ATOM 702 N N . THR A 1 94 ? 17.613 -6.734 44.553 1.00 93.74 91 THR A N 1
ATOM 703 C CA . THR A 1 94 ? 18.567 -7.232 43.568 1.00 96.37 91 THR A CA 1
ATOM 704 C C . THR A 1 94 ? 19.903 -6.512 43.718 1.00 87.43 91 THR A C 1
ATOM 705 O O . THR A 1 94 ? 19.944 -5.291 43.868 1.00 83.99 91 THR A O 1
ATOM 709 N N . VAL A 1 95 ? 20.995 -7.268 43.674 1.00 89.21 92 VAL A N 1
ATOM 710 C CA . VAL A 1 95 ? 22.321 -6.690 43.867 1.00 87.38 92 VAL A CA 1
ATOM 711 C C . VAL A 1 95 ? 23.364 -7.283 42.922 1.00 93.64 92 VAL A C 1
ATOM 712 O O . VAL A 1 95 ? 24.055 -8.244 43.266 1.00 88.65 92 VAL A O 1
ATOM 714 N N . ASP A 1 96 ? 23.470 -6.701 41.730 1.00 97.18 93 ASP A N 1
ATOM 715 C CA . ASP A 1 96 ? 24.515 -7.071 40.781 1.00 100.30 93 ASP A CA 1
ATOM 716 C C . ASP A 1 96 ? 25.758 -6.230 41.045 1.00 96.89 93 ASP A C 1
ATOM 717 O O . ASP A 1 96 ? 25.661 -5.127 41.582 1.00 93.64 93 ASP A O 1
ATOM 719 N N . ILE A 1 97 ? 26.921 -6.747 40.657 1.00 97.24 94 ILE A N 1
ATOM 720 C CA . ILE A 1 97 ? 28.196 -6.091 40.948 1.00 89.97 94 ILE A CA 1
ATOM 721 C C . ILE A 1 97 ? 28.298 -4.684 40.357 1.00 87.87 94 ILE A C 1
ATOM 722 O O . ILE A 1 97 ? 29.133 -3.886 40.783 1.00 87.41 94 ILE A O 1
ATOM 724 N N . SER A 1 98 ? 27.449 -4.385 39.378 1.00 88.89 95 SER A N 1
ATOM 725 C CA . SER A 1 98 ? 27.416 -3.062 38.765 1.00 82.78 95 SER A CA 1
ATOM 726 C C . SER A 1 98 ? 26.814 -2.029 39.717 1.00 81.20 95 SER A C 1
ATOM 727 O O . SER A 1 98 ? 27.251 -0.876 39.763 1.00 75.78 95 SER A O 1
ATOM 730 N N . ASP A 1 99 ? 25.808 -2.452 40.477 1.00 78.85 96 ASP A N 1
ATOM 731 C CA . ASP A 1 99 ? 25.163 -1.579 41.450 1.00 66.88 96 ASP A CA 1
ATOM 732 C C . ASP A 1 99 ? 26.116 -1.255 42.594 1.00 53.37 96 ASP A C 1
ATOM 733 O O . ASP A 1 99 ? 26.174 -0.118 43.067 1.00 46.64 96 ASP A O 1
ATOM 738 N N . ILE A 1 100 ? 26.860 -2.268 43.028 1.00 51.14 97 ILE A N 1
ATOM 739 C CA . ILE A 1 100 ? 27.826 -2.123 44.112 1.00 50.68 97 ILE A CA 1
ATOM 740 C C . ILE A 1 100 ? 28.901 -1.095 43.757 1.00 52.91 97 ILE A C 1
ATOM 741 O O . ILE A 1 100 ? 29.252 -0.243 44.575 1.00 49.59 97 ILE A O 1
ATOM 746 N N . GLU A 1 101 ? 29.404 -1.171 42.528 1.00 54.37 98 GLU A N 1
ATOM 747 C CA . GLU A 1 101 ? 30.453 -0.266 42.067 1.00 52.08 98 GLU A CA 1
ATOM 748 C C . GLU A 1 101 ? 29.979 1.187 42.043 1.00 46.36 98 GLU A C 1
ATOM 749 O O . GLU A 1 101 ? 30.722 2.097 42.417 1.00 40.52 98 GLU A O 1
ATOM 751 N N . GLN A 1 102 ? 28.741 1.396 41.609 1.00 46.02 99 GLN A N 1
ATOM 752 C CA . GLN A 1 102 ? 28.183 2.740 41.507 1.00 47.98 99 GLN A CA 1
ATOM 753 C C . GLN A 1 102 ? 27.948 3.357 42.881 1.00 38.27 99 GLN A C 1
ATOM 754 O O . GLN A 1 102 ? 28.241 4.533 43.103 1.00 33.94 99 GLN A O 1
ATOM 760 N N . ALA A 1 103 ? 27.407 2.556 43.794 1.00 34.31 100 ALA A N 1
ATOM 761 C CA . ALA A 1 103 ? 27.187 2.991 45.166 1.00 28.89 100 ALA A CA 1
ATOM 762 C C . ALA A 1 103 ? 28.513 3.360 45.814 1.00 30.87 100 ALA A C 1
A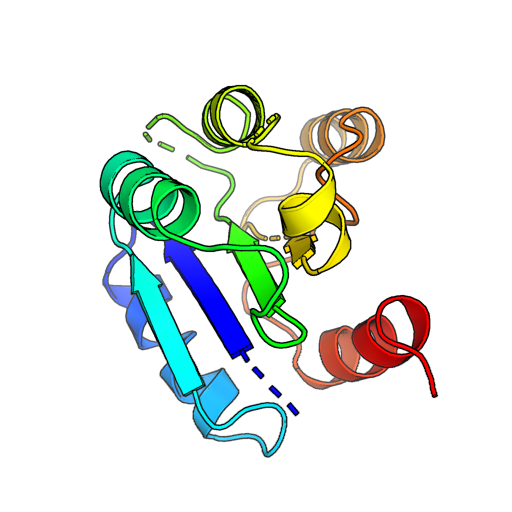TOM 763 O O . ALA A 1 103 ? 28.616 4.366 46.516 1.00 26.89 100 ALA A O 1
ATOM 765 N N . GLU A 1 104 ? 29.522 2.532 45.563 1.00 30.35 101 GLU A N 1
ATOM 766 C CA . GLU A 1 104 ? 30.879 2.768 46.045 1.00 30.44 101 GLU A CA 1
ATOM 767 C C . GLU A 1 104 ? 31.428 4.093 45.524 1.00 31.48 101 GLU A C 1
ATOM 768 O O . GLU A 1 104 ? 32.087 4.833 46.254 1.00 29.40 101 GLU A O 1
ATOM 774 N N . ALA A 1 105 ? 31.141 4.385 44.259 1.00 34.50 102 ALA A N 1
ATOM 775 C CA . ALA A 1 105 ? 31.618 5.604 43.616 1.00 34.28 102 ALA A CA 1
ATOM 776 C C . ALA A 1 105 ? 30.863 6.842 44.101 1.00 33.35 102 ALA A C 1
ATOM 777 O O . ALA A 1 105 ? 31.410 7.946 44.116 1.00 31.95 102 ALA A O 1
ATOM 779 N N . ASN A 1 106 ? 29.605 6.655 44.490 1.00 27.23 103 ASN A N 1
ATOM 780 C CA . ASN A 1 106 ? 28.781 7.762 44.963 1.00 27.16 103 ASN A CA 1
ATOM 781 C C . ASN A 1 106 ? 29.133 8.141 46.402 1.00 25.58 103 ASN A C 1
ATOM 782 O O . ASN A 1 106 ? 28.966 7.341 47.323 1.00 14.57 103 ASN A O 1
ATOM 787 N N . PRO A 1 107 ? 29.613 9.378 46.593 1.00 22.21 104 PRO A N 1
ATOM 788 C CA . PRO A 1 107 ? 30.085 9.886 47.888 1.00 19.44 104 PRO A CA 1
ATOM 789 C C . PRO A 1 107 ? 29.003 9.873 48.966 1.00 15.05 104 PRO A C 1
ATOM 790 O O . PRO A 1 107 ? 29.303 9.640 50.136 1.00 15.33 104 PRO A O 1
ATOM 794 N N . HIS A 1 108 ? 27.758 10.118 48.572 1.00 11.84 105 HIS A N 1
ATOM 795 C CA . HIS A 1 108 ? 26.672 10.231 49.538 1.00 17.22 105 HIS A CA 1
ATOM 796 C C . HIS A 1 108 ? 26.135 8.869 49.956 1.00 14.27 105 HIS A C 1
ATOM 797 O O . HIS A 1 108 ? 25.560 8.730 51.036 1.00 11.51 105 HIS A O 1
ATOM 804 N N . ILE A 1 109 ? 26.326 7.866 49.103 1.00 13.87 106 ILE A N 1
ATOM 805 C CA . ILE A 1 109 ? 25.922 6.506 49.438 1.00 13.02 106 ILE A CA 1
ATOM 806 C C . ILE A 1 109 ? 27.024 5.797 50.214 1.00 19.62 106 ILE A C 1
ATOM 807 O O . ILE A 1 109 ? 28.057 5.427 49.655 1.00 13.56 106 ILE A O 1
ATOM 812 N N . ILE A 1 110 ? 26.798 5.613 51.508 1.00 14.08 107 ILE A N 1
ATOM 813 C CA . ILE A 1 110 ? 27.778 4.970 52.367 1.00 12.44 107 ILE A CA 1
ATOM 814 C C . ILE A 1 110 ? 27.961 3.504 52.002 1.00 17.69 107 ILE A C 1
ATOM 815 O O . ILE A 1 110 ? 29.084 3.036 51.811 1.00 17.74 107 ILE A O 1
ATOM 820 N N . GLN A 1 111 ? 26.851 2.784 51.901 1.00 15.16 108 GLN A N 1
ATOM 821 C CA . GLN A 1 111 ? 26.901 1.360 51.621 1.00 17.39 108 GLN A CA 1
ATOM 822 C C . GLN A 1 111 ? 25.578 0.864 51.056 1.00 29.15 108 GLN A C 1
ATOM 823 O O . GLN A 1 111 ? 24.509 1.356 51.420 1.00 17.88 108 GLN A O 1
ATOM 829 N N . LEU A 1 112 ? 25.660 -0.108 50.156 1.00 30.67 109 LEU A N 1
ATOM 830 C CA . LEU A 1 112 ? 24.476 -0.745 49.607 1.00 29.42 109 LEU A CA 1
ATOM 831 C C . LEU A 1 112 ? 24.066 -1.931 50.475 1.00 30.99 109 LEU A C 1
ATOM 832 O O . LEU A 1 112 ? 24.833 -2.875 50.652 1.00 41.40 109 LEU A O 1
ATOM 837 N N . LEU A 1 113 ? 22.856 -1.870 51.022 1.00 31.45 110 LEU A N 1
ATOM 838 C CA . LEU A 1 113 ? 22.339 -2.938 51.872 1.00 31.55 110 LEU A CA 1
ATOM 839 C C . LEU A 1 113 ? 21.300 -3.776 51.132 1.00 37.56 110 LEU A C 1
ATOM 840 O O . LEU A 1 113 ? 20.513 -3.247 50.349 1.00 44.02 110 LEU A O 1
ATOM 845 N N . PRO A 1 114 ? 21.298 -5.093 51.374 1.00 41.56 111 PRO A N 1
ATOM 846 C CA . PRO A 1 114 ? 20.343 -5.981 50.704 1.00 46.71 111 PRO A CA 1
ATOM 847 C C . PRO A 1 114 ? 18.960 -5.972 51.356 1.00 50.96 111 PRO A C 1
ATOM 848 O O . PRO A 1 114 ? 18.838 -5.660 52.542 1.00 45.49 111 PRO A O 1
ATOM 852 N N . LYS A 1 115 ? 17.935 -6.300 50.574 1.00 53.82 112 LYS A N 1
ATOM 853 C CA . LYS A 1 115 ? 16.588 -6.507 51.100 1.00 52.70 112 LYS A CA 1
ATOM 854 C C . LYS A 1 115 ? 16.329 -7.996 51.311 1.00 54.94 112 LYS A C 1
ATOM 855 O O . LYS A 1 115 ? 16.711 -8.816 50.477 1.00 60.17 112 LYS A O 1
ATOM 861 N N . PRO A 1 116 ? 15.674 -8.354 52.428 1.00 57.86 113 PRO A N 1
ATOM 862 C CA . PRO A 1 116 ? 15.196 -7.435 53.467 1.00 52.98 113 PRO A CA 1
ATOM 863 C C . PRO A 1 116 ? 16.323 -6.955 54.375 1.00 48.68 113 PRO A C 1
ATOM 864 O O . PRO A 1 116 ? 17.389 -7.567 54.410 1.00 53.00 113 PRO A O 1
ATOM 868 N N . LEU A 1 117 ? 16.082 -5.868 55.096 1.00 46.01 114 LEU A N 1
ATOM 869 C CA . LEU A 1 117 ? 17.101 -5.269 55.948 1.00 44.00 114 LEU A CA 1
ATOM 870 C C . LEU A 1 117 ? 17.481 -6.167 57.124 1.00 48.35 114 LEU A C 1
ATOM 871 O O . LEU A 1 117 ? 16.614 -6.638 57.862 1.00 51.36 114 LEU A O 1
ATOM 876 N N . GLU A 1 118 ? 18.778 -6.406 57.290 1.00 46.35 115 GLU A N 1
ATOM 877 C CA . GLU A 1 118 ? 19.269 -7.149 58.447 1.00 59.90 115 GLU A CA 1
ATOM 878 C C . GLU A 1 118 ? 19.555 -6.192 59.597 1.00 52.81 115 GLU A C 1
ATOM 879 O O . GLU A 1 118 ? 20.567 -5.490 59.595 1.00 48.54 115 GLU A O 1
ATOM 885 N N . ILE A 1 119 ? 18.654 -6.168 60.572 1.00 51.54 116 ILE A N 1
ATOM 886 C CA . ILE A 1 119 ? 18.772 -5.266 61.715 1.00 52.75 116 ILE A CA 1
ATOM 887 C C . ILE A 1 119 ? 20.099 -5.399 62.482 1.00 54.86 116 ILE A C 1
ATOM 888 O O . ILE A 1 119 ? 20.718 -4.381 62.797 1.00 55.80 116 ILE A O 1
ATOM 893 N N . PRO A 1 120 ? 20.551 -6.636 62.783 1.00 56.47 117 PRO A N 1
ATOM 894 C CA . PRO A 1 120 ? 21.838 -6.680 63.493 1.00 55.05 117 PRO A CA 1
ATOM 895 C C . PRO A 1 120 ? 22.998 -6.159 62.646 1.00 48.60 117 PRO A C 1
ATOM 896 O O . PRO A 1 120 ? 23.949 -5.592 63.185 1.00 49.34 117 PRO A O 1
ATOM 900 N N . LEU A 1 121 ? 22.910 -6.341 61.333 1.00 44.33 118 LEU A N 1
ATOM 901 C CA . LEU A 1 121 ? 23.939 -5.859 60.421 1.00 45.82 118 LEU A CA 1
ATOM 902 C C . LEU A 1 121 ? 23.968 -4.335 60.407 1.00 45.80 118 LEU A C 1
ATOM 903 O O . LEU A 1 121 ? 25.037 -3.724 60.358 1.00 42.37 118 LEU A O 1
ATOM 908 N N . LEU A 1 122 ? 22.788 -3.726 60.450 1.00 44.81 119 LEU A N 1
ATOM 909 C CA . LEU A 1 122 ? 22.682 -2.275 60.389 1.00 40.05 119 LEU A CA 1
ATOM 910 C C . LEU A 1 122 ? 23.050 -1.640 61.725 1.00 33.66 119 LEU A C 1
ATOM 911 O O . LEU A 1 122 ? 23.712 -0.603 61.762 1.00 30.98 119 LEU A O 1
ATOM 916 N N . ARG A 1 123 ? 22.618 -2.266 62.816 1.00 33.40 120 ARG A N 1
ATOM 917 C CA . ARG A 1 123 ? 22.920 -1.779 64.160 1.00 34.02 120 ARG A CA 1
ATOM 918 C C . ARG A 1 123 ? 24.427 -1.705 64.403 1.00 38.14 120 ARG A C 1
ATOM 919 O O . ARG A 1 123 ? 24.923 -0.758 65.018 1.00 36.04 120 ARG A O 1
ATOM 927 N N . GLU A 1 124 ? 25.153 -2.702 63.912 1.00 36.74 121 GLU A N 1
ATOM 928 C CA . GLU A 1 124 ? 26.603 -2.702 64.037 1.00 49.37 121 GLU A CA 1
ATOM 929 C C . GLU A 1 124 ? 27.195 -1.611 63.155 1.00 45.94 121 GLU A C 1
ATOM 930 O O . GLU A 1 124 ? 28.135 -0.917 63.542 1.00 45.75 121 GLU A O 1
ATOM 936 N N . LEU A 1 125 ? 26.619 -1.460 61.968 1.00 43.30 122 LEU A N 1
ATOM 937 C CA . LEU A 1 125 ? 27.075 -0.468 61.006 1.00 34.42 122 LEU A CA 1
ATOM 938 C C . LEU A 1 125 ? 26.840 0.956 61.515 1.00 37.03 122 LEU A C 1
ATOM 939 O O . LEU A 1 125 ? 27.568 1.880 61.152 1.00 33.26 122 LEU A O 1
ATOM 944 N N . LEU A 1 126 ? 25.830 1.130 62.362 1.00 35.22 123 LEU A N 1
ATOM 945 C CA . LEU A 1 126 ? 25.548 2.441 62.940 1.00 35.56 123 LEU A CA 1
ATOM 946 C C . LEU A 1 126 ? 26.602 2.842 63.969 1.00 37.99 123 LEU A C 1
ATOM 947 O O . LEU A 1 126 ? 26.824 4.031 64.203 1.00 34.55 123 LEU A O 1
ATOM 952 N N . LYS A 1 127 ? 27.240 1.850 64.586 1.00 41.91 124 LYS A N 1
ATOM 953 C CA . LYS A 1 127 ? 28.321 2.111 65.532 1.00 36.01 124 LYS A CA 1
ATOM 954 C C . LYS A 1 127 ? 29.488 2.790 64.825 1.00 35.09 124 LYS A C 1
ATOM 955 O O . LYS A 1 127 ? 30.163 3.646 65.397 1.00 31.57 124 LYS A O 1
ATOM 961 N N . ARG A 1 128 ? 29.715 2.398 63.575 1.00 37.29 125 ARG A N 1
ATOM 962 C CA . ARG A 1 128 ? 30.804 2.948 62.777 1.00 37.97 125 ARG A CA 1
ATOM 963 C C . ARG A 1 128 ? 30.549 4.393 62.355 1.00 31.28 125 ARG A C 1
ATOM 964 O O . ARG A 1 128 ? 31.460 5.222 62.372 1.00 27.28 125 ARG A O 1
ATOM 972 N N . TRP A 1 129 ? 29.309 4.695 61.986 1.00 19.82 126 TRP A N 1
ATOM 973 C CA . TRP A 1 129 ? 29.016 5.965 61.331 1.00 26.05 126 TRP A CA 1
ATOM 974 C C . TRP A 1 129 ? 28.347 6.987 62.243 1.00 30.29 126 TRP A C 1
ATOM 975 O O . TRP A 1 129 ? 28.354 8.183 61.951 1.00 35.38 126 TRP A O 1
ATOM 986 N N . PHE A 1 130 ? 27.780 6.514 63.347 1.00 29.62 127 PHE A N 1
ATOM 987 C CA . PHE A 1 130 ? 27.295 7.399 64.401 1.00 34.59 127 PHE A CA 1
ATOM 988 C C . PHE A 1 130 ? 27.899 6.972 65.736 1.00 33.90 127 PHE A C 1
ATOM 989 O O . PHE A 1 130 ? 27.219 6.359 66.559 1.00 32.80 127 PHE A O 1
ATOM 997 N N . PRO A 1 131 ? 29.184 7.301 65.948 1.00 40.43 128 PRO A N 1
ATOM 998 C CA . PRO A 1 131 ? 29.996 6.786 67.059 1.00 52.19 128 PRO A CA 1
ATOM 999 C C . PRO A 1 131 ? 29.580 7.278 68.446 1.00 67.84 128 PRO A C 1
ATOM 1000 O O . PRO A 1 131 ? 28.461 7.764 68.630 1.00 75.72 128 PRO A O 1
ATOM 1004 N N . SER A 1 132 ? 30.496 7.137 69.404 1.00 71.82 129 SER A N 1
ATOM 1005 C CA . SER A 1 132 ? 30.237 7.415 70.817 1.00 62.42 129 SER A CA 1
ATOM 1006 C C . SER A 1 132 ? 29.049 6.600 71.318 1.00 67.13 129 SER A C 1
ATOM 1007 O O . SER A 1 132 ? 29.159 5.390 71.520 1.00 73.37 129 SER A O 1
#

B-factor: mean 40.1, std 22.09, range [1.56, 138.32]

Sequence (124 aa):
ADFIIVDDSVFDLFTQQEKLLLKSGLTTSVRTFNSAQAAIDHLRSQGADIPDTVILLDLQINGFEFTEHYGLPEAVRARIRLFISSTVDISDIEQAEANPHIIQLLPKPLEIPLLRELLKRWFPS

Secondary structure (DSSP, 8-state):
--EEEE-S-HHHHHHHHHHHHHSTT-S-EEEESSHHHHHHHHHT--TTSPPEEEEE-----HHHHHHHH---HHHHTTEEE--BS---HHHHHHHHH-TTB----BSSP-HHHHHHHHHHHS--

InterPro domains:
  IPR001789 Signal transduction response regulator, receiver domain [PF00072] (4-123)
  IPR001789 Signal transduction response regulator, receiver domain [PS50110] (2-127)
  IPR001789 Signal transduction response regulator, receiver domain [SM00448] (1-123)
  IPR011006 CheY-like superfamily [SSF52172] (4-127)

Radius of gyration: 13.51 Å; Cα contacts (8 Å, |Δi|>4): 180; chains: 1; bounding box: 27×30×32 Å

CATH classification: 3.40.50.2300

Organism: Dyadobacter fermentans (strain ATCC 700827 / DSM 18053 / CIP 107007 / KCTC 52180 / NS114) (NCBI:txid471854)

Nearest PDB structures (foldseek):
  4xlt-assembly1_A  TM=1.008E+00  e=5.820E-22  Dyadobacter fermentans DSM 18053
  4e7p-assembly2_A  TM=7.524E-01  e=6.144E-03  Streptococcus pneumoniae R6
  5lwk-assembly1_B  TM=5.408E-01  e=1.529E-03  Lacticaseibacillus paracasei
  4mld-assembly2_C  TM=5.783E-01  e=7.228E-02  Streptococcus pneumoniae R6

Foldseek 3Di:
DEEEEEALDPVLQVVLVVVCCVDPNDPYYHYHNDLVVVLVVLLPDDLPDAQYEYEAEQEVHDVVSVVSVCHDVSSLLSYQYEEYQDDDVV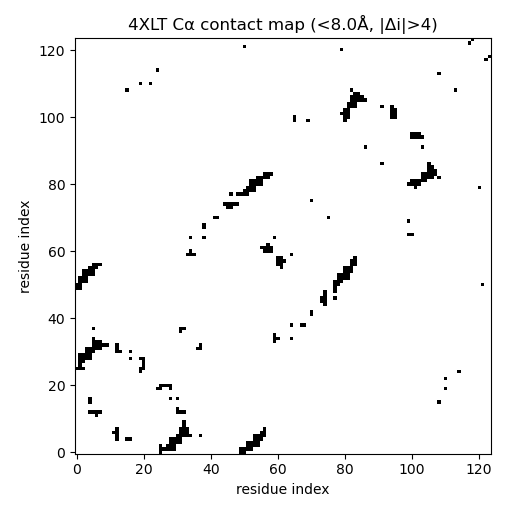VQVVLVVRPRYPGYAYPPHDVVVVSVVCCVSVHD

Solvent-accessible surface area: 6678 Å² total